Protein AF-M6KJD8-F1 (afdb_monomer)

Sequence (114 aa):
MDSELYFYFGEIERVIGGDTILVKFELGFNVITRQRIRLHNVWSAELGSSEGEDNFESLKKKLPLKTKVIVRSRSKDVYGRYVGEVLYSKKKIQHPEDIFTIGIYLNQELAEIS

Foldseek 3Di:
DPPPWDKFKWFFAAQDWLFKTWTWTDPPPRDIDIAIEGEPQADFDDPPDPRGVVSSVVVCVQHPGGFIWIWTFDDADPVRGTYTWIWGDPDDDDDPVVSVVHTDTPSVVRNVVD

pLDDT: mean 89.7, std 10.92, range [41.28, 97.94]

Organism: NCBI:txid1049928

Mean predicted aligned error: 4.42 Å

InterPro domains:
  IPR035437 SNase-like, OB-fold superfamily [G3DSA:2.40.50.90] (7-112)
  IPR035437 SNase-like, OB-fold superfamily [SSF50199] (8-94)

Radius of gyration: 13.73 Å; Cα contacts (8 Å, |Δi|>4): 234; chains: 1; bounding box: 42×30×33 Å

Secondary structure (DSSP, 8-state):
------EEEEEEEEEEETTEEEEEEE-STT-EEEEEEEETT---PPBTBHHHHHHHHHHHHHS-TT-EEEEEEEEE-TTSPEEEEEEE-SS--SSHHHHHHH-EEHHHHHHTT-

Nearest PDB structures (foldseek):
  5kru-assembly1_A  TM=7.433E-01  e=2.596E-04  Staphylococcus aureus
  5jea-assembly1_H  TM=5.313E-01  e=6.227E-03  Saccharomyces cerevisiae S288C
  4ifd-assembly1_H  TM=5.531E-01  e=1.341E-02  Saccharomyces cerevisiae S288C
  5c0w-assembly1_H  TM=5.639E-01  e=1.669E-02  Saccharomyces cerevisiae S288C
  8qcf-assembly1_I  TM=5.554E-01  e=1.580E-02  Saccharomyces cerevisiae

Solvent-accessible surface area (backbone atoms only — not comparable to full-atom values): 6406 Å² total; per-residue (Å²): 126,87,76,82,75,50,74,44,56,30,26,33,68,42,68,75,46,37,35,31,35,31,34,39,32,62,78,54,95,89,43,71,50,76,45,54,37,36,38,48,85,40,80,56,52,60,79,89,41,72,66,7,45,55,38,26,53,54,47,38,70,75,48,45,78,64,40,54,35,36,38,36,56,76,53,63,48,98,86,68,39,38,27,22,45,40,33,29,47,98,61,94,74,92,55,72,69,55,38,78,74,69,35,46,53,51,36,59,69,51,43,78,74,107

Structure (mmCIF, N/CA/C/O backbone):
data_AF-M6KJD8-F1
#
_entry.id   AF-M6KJD8-F1
#
loop_
_atom_site.group_PDB
_atom_site.id
_atom_site.type_symbol
_atom_site.label_atom_id
_atom_site.label_alt_id
_atom_site.label_comp_id
_atom_site.label_asym_id
_atom_site.label_entity_id
_atom_site.label_seq_id
_atom_site.pdbx_PDB_ins_code
_atom_site.Cartn_x
_atom_site.Cartn_y
_atom_site.Cartn_z
_atom_site.occupancy
_atom_site.B_iso_or_equiv
_atom_site.auth_seq_id
_atom_site.auth_comp_id
_atom_site.auth_asym_id
_atom_site.auth_atom_id
_atom_site.pdbx_PDB_model_num
ATOM 1 N N . MET A 1 1 ? -23.780 0.219 -16.703 1.00 41.28 1 MET A N 1
ATOM 2 C CA . MET A 1 1 ? -23.669 -0.551 -15.450 1.00 41.28 1 MET A CA 1
ATOM 3 C C . MET A 1 1 ? -22.832 0.293 -14.527 1.00 41.28 1 MET A C 1
ATOM 5 O O . MET A 1 1 ? -21.685 0.548 -14.878 1.00 41.28 1 MET A O 1
ATOM 9 N N . ASP A 1 2 ? -23.409 0.793 -13.438 1.00 45.16 2 ASP A N 1
ATOM 10 C CA . ASP A 1 2 ? -22.610 1.422 -12.390 1.00 45.16 2 ASP A CA 1
ATOM 11 C C . ASP A 1 2 ? -21.582 0.391 -11.926 1.00 45.16 2 ASP A C 1
ATOM 13 O O . ASP A 1 2 ? -21.937 -0.696 -11.473 1.00 45.16 2 ASP A O 1
ATOM 17 N N . SER A 1 3 ? -20.299 0.672 -12.146 1.00 57.59 3 SER A N 1
ATOM 18 C CA . SER A 1 3 ? -19.242 -0.153 -11.580 1.00 57.59 3 SER A CA 1
ATOM 19 C C . SER A 1 3 ? -19.293 0.071 -10.075 1.00 57.59 3 SER A C 1
ATOM 21 O O . SER A 1 3 ? -18.894 1.141 -9.610 1.00 57.59 3 SER A O 1
ATOM 23 N N . GLU A 1 4 ? -19.826 -0.886 -9.320 1.00 59.47 4 GLU A N 1
ATOM 24 C CA . GLU A 1 4 ? -19.813 -0.800 -7.864 1.00 59.47 4 GLU A CA 1
ATOM 25 C C . GLU A 1 4 ? -18.361 -0.623 -7.394 1.00 59.47 4 GLU A C 1
ATOM 27 O O . GLU A 1 4 ? -17.480 -1.450 -7.646 1.00 59.47 4 GLU A O 1
ATOM 32 N N . LEU A 1 5 ? -18.091 0.529 -6.779 1.00 65.06 5 LEU A N 1
ATOM 33 C CA . LEU A 1 5 ? -16.791 0.849 -6.211 1.00 65.06 5 LEU A CA 1
ATOM 34 C C . LEU A 1 5 ? -16.721 0.211 -4.832 1.00 65.06 5 LEU A C 1
ATOM 36 O O . LEU A 1 5 ? -17.318 0.704 -3.877 1.00 65.06 5 LEU A O 1
ATOM 40 N N . TYR A 1 6 ? -15.965 -0.872 -4.726 1.00 84.38 6 TYR A N 1
ATOM 41 C CA . TYR A 1 6 ? -15.715 -1.507 -3.442 1.00 84.38 6 TYR A CA 1
ATOM 42 C C . TYR A 1 6 ? -14.473 -0.915 -2.775 1.00 84.38 6 TYR A C 1
ATOM 44 O O . TYR A 1 6 ? -13.425 -0.732 -3.406 1.00 84.38 6 TYR A O 1
ATOM 52 N N . PHE A 1 7 ? -14.607 -0.645 -1.478 1.00 91.31 7 PHE A N 1
ATOM 53 C CA . PHE A 1 7 ? -13.525 -0.230 -0.598 1.00 91.31 7 PHE A CA 1
ATOM 54 C C . PHE A 1 7 ? -13.201 -1.374 0.352 1.00 91.31 7 PHE A C 1
ATOM 56 O O . PHE A 1 7 ? -14.078 -1.884 1.046 1.00 91.31 7 PHE A O 1
ATOM 63 N N . TYR A 1 8 ? -11.931 -1.755 0.396 1.00 93.44 8 TYR A N 1
ATOM 64 C CA . TYR A 1 8 ? -11.459 -2.851 1.231 1.00 93.44 8 TYR A CA 1
ATOM 65 C C . TYR A 1 8 ? -10.463 -2.332 2.253 1.00 93.44 8 TYR A C 1
ATOM 67 O O . TYR A 1 8 ? -9.458 -1.717 1.891 1.00 93.44 8 TYR A O 1
ATOM 75 N N . PHE A 1 9 ? -10.730 -2.603 3.527 1.00 93.50 9 PHE A N 1
ATOM 76 C CA . PHE A 1 9 ? -9.792 -2.324 4.603 1.00 93.50 9 PHE A CA 1
ATOM 77 C C . PHE A 1 9 ? -8.759 -3.444 4.712 1.00 93.50 9 PHE A C 1
ATOM 79 O O . PHE A 1 9 ? -9.093 -4.631 4.703 1.00 93.50 9 PHE A O 1
ATOM 86 N N . GLY A 1 10 ? -7.495 -3.065 4.829 1.00 95.25 10 GLY A N 1
ATOM 87 C CA . GLY A 1 10 ? -6.405 -4.014 4.950 1.00 95.25 10 GLY A CA 1
ATOM 88 C C . GLY A 1 10 ? -5.172 -3.407 5.589 1.00 95.25 10 GLY A C 1
ATOM 89 O O . GLY A 1 10 ? -5.164 -2.272 6.071 1.00 95.25 10 GLY A O 1
ATOM 90 N N . GLU A 1 11 ? -4.106 -4.191 5.590 1.00 96.00 11 GLU A N 1
ATOM 91 C CA . GLU A 1 11 ? -2.804 -3.764 6.073 1.00 96.00 11 GLU A CA 1
ATOM 92 C C . GLU A 1 11 ? -1.701 -4.109 5.077 1.00 96.00 11 GLU A C 1
ATOM 94 O O . GLU A 1 11 ? -1.746 -5.137 4.393 1.00 96.00 11 GLU A O 1
ATOM 99 N N . ILE A 1 12 ? -0.703 -3.232 4.995 1.00 97.50 12 ILE A N 1
ATOM 100 C CA . ILE A 1 12 ? 0.476 -3.449 4.165 1.00 97.50 12 ILE A CA 1
ATOM 101 C C . ILE A 1 12 ? 1.256 -4.643 4.704 1.00 97.50 12 ILE A C 1
ATOM 103 O O . ILE A 1 12 ? 1.743 -4.624 5.837 1.00 97.50 12 ILE A O 1
ATOM 107 N N . GLU A 1 13 ? 1.412 -5.666 3.868 1.00 97.69 13 GLU A N 1
ATOM 108 C CA . GLU A 1 13 ? 2.269 -6.815 4.156 1.00 97.69 13 GLU A CA 1
ATOM 109 C C . GLU A 1 13 ? 3.658 -6.623 3.540 1.00 97.69 13 GLU A C 1
ATOM 111 O O . GLU A 1 13 ? 4.661 -6.999 4.141 1.00 97.69 13 GLU A O 1
ATOM 116 N N . ARG A 1 14 ? 3.740 -6.014 2.350 1.00 97.56 14 ARG A N 1
ATOM 117 C CA . ARG A 1 14 ? 5.016 -5.760 1.668 1.00 97.56 14 ARG A CA 1
ATOM 118 C C . ARG A 1 14 ? 4.872 -4.714 0.560 1.00 97.56 14 ARG A C 1
ATOM 120 O O . ARG A 1 14 ? 3.889 -4.734 -0.172 1.00 97.56 14 ARG A O 1
ATOM 127 N N . VAL A 1 15 ? 5.883 -3.867 0.367 1.00 97.19 15 VAL A N 1
ATOM 128 C CA . VAL A 1 15 ? 6.065 -3.119 -0.892 1.00 97.19 15 VAL A CA 1
ATOM 129 C C . VAL A 1 15 ? 6.812 -4.016 -1.880 1.00 97.19 15 VAL A C 1
ATOM 131 O O . VAL A 1 15 ? 7.810 -4.638 -1.511 1.00 97.19 15 VAL A O 1
ATOM 134 N N . ILE A 1 16 ? 6.284 -4.166 -3.097 1.00 95.56 16 ILE A N 1
ATOM 135 C CA . ILE A 1 16 ? 6.811 -5.099 -4.108 1.00 95.56 16 ILE A CA 1
ATOM 136 C C . ILE A 1 16 ? 7.730 -4.384 -5.099 1.00 95.56 16 ILE A C 1
ATOM 138 O O . ILE A 1 16 ? 8.743 -4.959 -5.471 1.00 95.56 16 ILE A O 1
ATOM 142 N N . GLY A 1 17 ? 7.379 -3.162 -5.496 1.00 94.25 17 GLY A N 1
ATOM 143 C CA . GLY A 1 17 ? 8.142 -2.285 -6.389 1.00 94.25 17 GLY A CA 1
ATOM 144 C C . GLY A 1 17 ? 7.666 -0.841 -6.217 1.00 94.25 17 GLY A C 1
ATOM 145 O O . GLY A 1 17 ? 6.830 -0.594 -5.348 1.00 94.25 17 GLY A O 1
ATOM 146 N N . GLY A 1 18 ? 8.150 0.099 -7.031 1.00 93.69 18 GLY A N 1
ATOM 147 C CA . GLY A 1 18 ? 7.812 1.523 -6.887 1.00 93.69 18 GLY A CA 1
ATOM 148 C C . GLY A 1 18 ? 6.346 1.897 -7.160 1.00 93.69 18 GLY A C 1
ATOM 149 O O . GLY A 1 18 ? 5.912 2.971 -6.759 1.00 93.69 18 GLY A O 1
ATOM 150 N N . ASP A 1 19 ? 5.551 1.008 -7.767 1.00 93.81 19 ASP A N 1
ATOM 151 C CA . ASP A 1 19 ? 4.122 1.231 -8.052 1.00 93.81 19 ASP A CA 1
ATOM 152 C C . ASP A 1 19 ? 3.196 0.083 -7.595 1.00 93.81 19 ASP A C 1
ATOM 154 O O . ASP A 1 19 ? 2.000 0.074 -7.897 1.00 93.81 19 ASP A O 1
ATOM 158 N N . THR A 1 20 ? 3.734 -0.924 -6.900 1.00 95.31 20 THR A N 1
ATOM 159 C CA . THR A 1 20 ? 3.007 -2.163 -6.591 1.00 95.31 20 THR A CA 1
ATOM 160 C C . THR A 1 20 ? 3.214 -2.578 -5.137 1.00 95.31 20 THR A C 1
ATOM 162 O O . THR A 1 20 ? 4.342 -2.690 -4.652 1.00 95.31 20 THR A O 1
ATOM 165 N N . ILE A 1 21 ? 2.115 -2.889 -4.446 1.00 97.44 21 ILE A N 1
ATOM 166 C CA . ILE A 1 21 ? 2.098 -3.295 -3.032 1.00 97.44 21 ILE A CA 1
ATOM 167 C C . ILE A 1 21 ? 1.374 -4.629 -2.835 1.00 97.44 21 ILE A C 1
ATOM 169 O O . ILE A 1 21 ? 0.519 -5.012 -3.630 1.00 97.44 21 ILE A O 1
ATOM 173 N N . LEU A 1 22 ? 1.699 -5.336 -1.755 1.00 97.94 22 LEU A N 1
ATOM 174 C CA . LEU A 1 22 ? 0.979 -6.508 -1.269 1.00 97.94 22 LEU A CA 1
ATOM 175 C C . LEU A 1 22 ? 0.184 -6.122 -0.023 1.00 97.94 22 LEU A C 1
ATOM 177 O O . LEU A 1 22 ? 0.758 -5.729 0.997 1.00 97.94 22 LEU A O 1
ATOM 181 N N . VAL A 1 23 ? -1.135 -6.264 -0.113 1.00 97.94 23 VAL A N 1
ATOM 182 C CA . VAL A 1 23 ? -2.064 -5.937 0.970 1.00 97.94 23 VAL A CA 1
ATOM 183 C C . VAL A 1 23 ? -2.718 -7.213 1.470 1.00 97.94 23 VAL A C 1
ATOM 185 O O . VAL A 1 23 ? -3.199 -8.027 0.676 1.00 97.94 23 VAL A O 1
ATOM 188 N N . LYS A 1 24 ? -2.743 -7.377 2.792 1.00 97.62 24 LYS A N 1
ATOM 189 C CA . LYS A 1 24 ? -3.548 -8.386 3.473 1.00 97.62 24 LYS A CA 1
ATOM 190 C C . LYS A 1 24 ? -4.894 -7.755 3.827 1.00 97.62 24 LYS A C 1
ATOM 192 O O . LYS A 1 24 ? -4.949 -6.813 4.616 1.00 97.62 24 LYS A O 1
ATOM 197 N N . PHE A 1 25 ? -5.966 -8.279 3.249 1.00 95.94 25 PHE A N 1
ATOM 198 C CA . PHE A 1 25 ? -7.340 -7.878 3.536 1.00 95.94 25 PHE A CA 1
ATOM 199 C C . PHE A 1 25 ? -7.998 -8.866 4.493 1.00 95.94 25 PHE A C 1
ATOM 201 O O . PHE A 1 25 ? -7.840 -10.081 4.344 1.00 95.94 25 PHE A O 1
ATOM 208 N N . GLU A 1 26 ? -8.770 -8.336 5.436 1.00 89.81 26 GLU A N 1
ATOM 209 C CA . GLU A 1 26 ? -9.638 -9.107 6.325 1.00 89.81 26 GLU A CA 1
ATOM 210 C C . GLU A 1 26 ? -11.085 -8.804 5.931 1.00 89.81 26 GLU A C 1
ATOM 212 O O . GLU A 1 26 ? -11.564 -7.688 6.109 1.00 89.81 26 GLU A O 1
ATOM 217 N N . LEU A 1 27 ? -11.767 -9.785 5.338 1.00 90.69 27 LEU A N 1
ATOM 218 C CA . LEU A 1 27 ? -13.094 -9.605 4.731 1.00 90.69 27 LEU A CA 1
ATOM 219 C C . LEU A 1 27 ? -14.239 -10.002 5.680 1.00 90.69 27 LEU A C 1
ATOM 221 O O . LEU A 1 27 ? -15.377 -10.183 5.253 1.00 90.69 27 LEU A O 1
ATOM 225 N N . GLY A 1 28 ? -13.932 -10.162 6.970 1.00 88.19 28 GLY A N 1
ATOM 226 C CA . GLY A 1 28 ? -14.826 -10.770 7.955 1.00 88.19 28 GLY A CA 1
ATOM 227 C C . GLY A 1 28 ? -14.843 -12.299 7.868 1.00 88.19 28 GLY A C 1
ATOM 228 O O . GLY A 1 28 ? -14.179 -12.898 7.026 1.00 88.19 28 GLY A O 1
ATOM 229 N N . PHE A 1 29 ? -15.576 -12.946 8.779 1.00 92.31 29 PHE A N 1
ATOM 230 C CA . PHE A 1 29 ? -15.778 -14.408 8.804 1.00 92.31 29 PHE A CA 1
ATOM 231 C C . PHE A 1 29 ? -14.487 -15.247 8.732 1.00 92.31 29 PHE A C 1
ATOM 233 O O . PHE A 1 29 ? -14.475 -16.328 8.149 1.00 92.31 29 PHE A O 1
ATOM 240 N N . ASN A 1 30 ? -13.385 -14.747 9.302 1.00 88.50 30 ASN A N 1
ATOM 241 C CA . ASN A 1 30 ? -12.045 -15.343 9.202 1.00 88.50 30 ASN A CA 1
ATOM 242 C C . ASN A 1 30 ? -11.527 -15.528 7.761 1.00 88.50 30 ASN A C 1
ATOM 244 O O . ASN A 1 30 ? -10.579 -16.279 7.530 1.00 88.50 30 ASN A O 1
ATOM 248 N N . VAL A 1 31 ? -12.105 -14.823 6.787 1.00 94.12 31 VAL A N 1
ATOM 249 C CA . VAL A 1 31 ? -11.636 -14.811 5.404 1.00 94.12 31 VAL A CA 1
ATOM 250 C C . VAL A 1 31 ? -10.541 -13.763 5.267 1.00 94.12 31 VAL A C 1
ATOM 252 O O . VAL A 1 31 ? -10.770 -12.557 5.383 1.00 94.12 31 VAL A O 1
ATOM 255 N N . ILE A 1 32 ? -9.332 -14.245 4.994 1.00 95.19 32 ILE A N 1
ATOM 256 C CA . ILE A 1 32 ? -8.157 -13.417 4.736 1.00 95.19 32 ILE A CA 1
ATOM 257 C C . ILE A 1 32 ? -7.733 -13.635 3.292 1.00 95.19 32 ILE A C 1
ATOM 259 O O . ILE A 1 32 ? -7.580 -14.772 2.845 1.00 95.19 32 ILE A O 1
ATOM 263 N N . THR A 1 33 ? -7.481 -12.548 2.571 1.00 95.44 33 THR A N 1
ATOM 264 C CA . THR A 1 33 ? -6.898 -12.617 1.231 1.00 95.44 33 THR A CA 1
ATOM 265 C C . THR A 1 33 ? -5.699 -11.691 1.117 1.00 95.44 33 THR A C 1
ATOM 267 O O . THR A 1 33 ? -5.626 -10.654 1.773 1.00 95.44 33 THR A O 1
ATOM 270 N N . ARG A 1 34 ? -4.728 -12.083 0.294 1.00 97.00 34 ARG A N 1
ATOM 271 C CA . ARG A 1 34 ? -3.531 -11.296 -0.000 1.00 97.00 34 ARG A CA 1
ATOM 272 C C . ARG A 1 34 ? -3.547 -10.954 -1.469 1.00 97.00 34 ARG A C 1
ATOM 274 O O . ARG A 1 34 ? -3.581 -11.859 -2.299 1.00 97.00 34 ARG A O 1
ATOM 281 N N . GLN A 1 35 ? -3.528 -9.670 -1.786 1.00 96.12 35 GLN A N 1
ATOM 282 C CA . GLN A 1 35 ? -3.615 -9.217 -3.168 1.00 96.12 35 GLN A CA 1
ATOM 283 C C . GLN A 1 35 ? -2.487 -8.251 -3.485 1.00 96.12 35 GLN A C 1
ATOM 285 O O . GLN A 1 35 ? -2.166 -7.357 -2.698 1.00 96.12 35 GLN A O 1
ATOM 290 N N . ARG A 1 36 ? -1.902 -8.437 -4.670 1.00 96.44 36 ARG A N 1
ATOM 291 C CA . ARG A 1 36 ? -1.014 -7.447 -5.272 1.00 96.44 36 ARG A CA 1
ATOM 292 C C . ARG A 1 36 ? -1.876 -6.347 -5.874 1.00 96.44 36 ARG A C 1
ATOM 294 O O . ARG A 1 36 ? -2.684 -6.625 -6.760 1.00 96.44 36 ARG A O 1
ATOM 301 N N . ILE A 1 37 ? -1.689 -5.129 -5.388 1.00 96.69 37 ILE A N 1
ATOM 302 C CA . ILE A 1 37 ? -2.371 -3.936 -5.873 1.00 96.69 37 ILE A CA 1
ATOM 303 C C . ILE A 1 37 ? -1.358 -3.102 -6.649 1.00 96.69 37 ILE A C 1
ATOM 305 O O . ILE A 1 37 ? -0.359 -2.656 -6.081 1.00 96.69 37 ILE A O 1
ATOM 309 N N . ARG A 1 38 ? -1.622 -2.902 -7.941 1.00 95.38 38 ARG A N 1
ATOM 310 C CA . ARG A 1 38 ? -0.935 -1.908 -8.766 1.00 95.38 38 ARG A CA 1
ATOM 311 C C . ARG A 1 38 ? -1.598 -0.555 -8.530 1.00 95.38 38 ARG A C 1
ATOM 313 O O . ARG A 1 38 ? -2.821 -0.434 -8.639 1.00 95.38 38 ARG A O 1
ATOM 320 N N . LEU A 1 39 ? -0.803 0.450 -8.197 1.00 95.19 39 LEU A N 1
ATOM 321 C CA . LEU A 1 39 ? -1.298 1.791 -7.933 1.00 95.19 39 LEU A CA 1
ATOM 322 C C . LEU A 1 39 ? -1.805 2.420 -9.238 1.00 95.19 39 LEU A C 1
ATOM 324 O O . LEU A 1 39 ? -1.082 2.553 -10.222 1.00 95.19 39 LEU A O 1
ATOM 328 N N . HIS A 1 40 ? -3.087 2.777 -9.258 1.00 93.75 40 HIS A N 1
ATOM 329 C CA . HIS A 1 40 ? -3.716 3.473 -10.374 1.00 93.75 40 HIS A CA 1
ATOM 330 C C . HIS A 1 40 ? -3.024 4.817 -10.649 1.00 93.75 40 HIS A C 1
ATOM 332 O O . HIS A 1 40 ? -2.821 5.592 -9.713 1.00 93.75 40 HIS A O 1
ATOM 338 N N . ASN A 1 41 ? -2.719 5.098 -11.920 1.00 90.88 41 ASN A N 1
ATOM 339 C CA . ASN A 1 41 ? -2.039 6.315 -12.392 1.00 90.88 41 ASN A CA 1
ATOM 340 C C . ASN A 1 41 ? -0.703 6.632 -11.697 1.00 90.88 41 ASN A C 1
ATOM 342 O O . ASN A 1 41 ? -0.289 7.784 -11.671 1.00 90.88 41 ASN A O 1
ATOM 346 N N . VAL A 1 42 ? -0.025 5.622 -11.156 1.00 91.62 42 VAL A N 1
ATOM 347 C CA . VAL A 1 42 ? 1.357 5.741 -10.691 1.00 91.62 42 VAL A CA 1
ATOM 348 C C . VAL A 1 42 ? 2.214 4.894 -11.616 1.00 91.62 42 VAL A C 1
ATOM 350 O O . VAL A 1 42 ? 1.885 3.736 -11.892 1.00 91.62 42 VAL A O 1
ATOM 353 N N . TRP A 1 43 ? 3.288 5.486 -12.122 1.00 90.00 43 TRP A N 1
ATOM 354 C CA . TRP A 1 43 ? 4.288 4.788 -12.912 1.00 90.00 43 TRP A CA 1
ATOM 355 C C . TRP A 1 43 ? 5.589 4.712 -12.123 1.00 90.0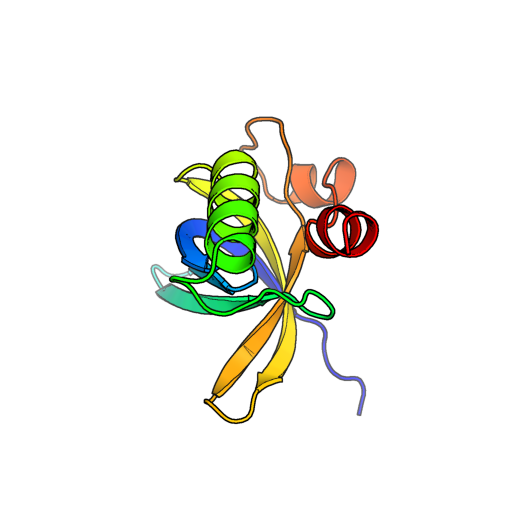0 43 TRP A C 1
ATOM 357 O O . TRP A 1 43 ? 5.911 5.608 -11.349 1.00 90.00 43 TRP A O 1
ATOM 367 N N . SER A 1 44 ? 6.322 3.624 -12.308 1.00 90.75 44 SER A N 1
ATOM 368 C CA . SER A 1 44 ? 7.667 3.485 -11.780 1.00 90.75 44 SER A CA 1
ATOM 369 C C . SER A 1 44 ? 8.490 2.628 -12.730 1.00 90.75 44 SER A C 1
ATOM 371 O O . SER A 1 44 ? 7.967 1.672 -13.312 1.00 90.75 44 SER A O 1
ATOM 373 N N . ALA A 1 45 ? 9.766 2.974 -12.883 1.00 90.81 45 ALA A N 1
ATOM 374 C CA . ALA A 1 45 ? 10.720 2.158 -13.615 1.00 90.81 45 ALA A CA 1
ATOM 375 C C . ALA A 1 45 ? 10.904 0.779 -12.950 1.00 90.81 45 ALA A C 1
ATOM 377 O O . ALA A 1 45 ? 10.644 0.588 -11.759 1.00 90.81 45 ALA A O 1
ATOM 378 N N . GLU A 1 46 ? 11.377 -0.195 -13.728 1.00 88.88 46 GLU A N 1
ATOM 379 C CA . GLU A 1 46 ? 11.632 -1.547 -13.228 1.00 88.88 46 GLU A CA 1
ATOM 380 C C . GLU A 1 46 ? 12.705 -1.547 -12.128 1.00 88.88 46 GLU A C 1
ATOM 382 O O . GLU A 1 46 ? 13.669 -0.769 -12.162 1.00 88.88 46 GLU A O 1
ATOM 387 N N . LEU A 1 47 ? 12.559 -2.461 -11.166 1.00 89.88 47 LEU A N 1
ATOM 388 C CA . LEU A 1 47 ? 13.571 -2.680 -10.132 1.00 89.88 47 LEU A CA 1
ATOM 389 C C . LEU A 1 47 ? 14.923 -3.035 -10.766 1.00 89.88 47 LEU A C 1
ATOM 391 O O . LEU A 1 47 ? 14.991 -3.764 -11.756 1.00 89.88 47 LEU A O 1
ATOM 395 N N . GLY A 1 48 ? 16.006 -2.532 -10.174 1.00 89.69 48 GLY A N 1
ATOM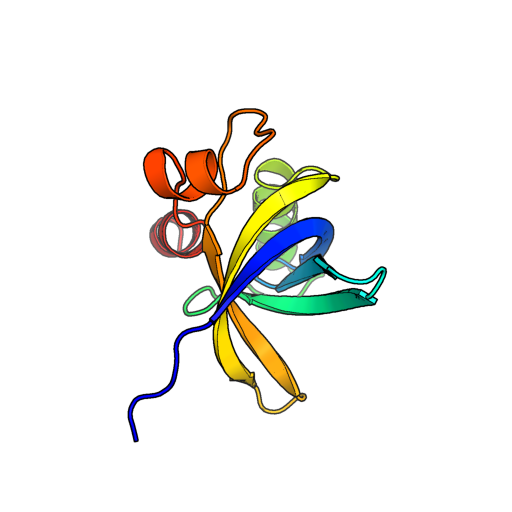 396 C CA . GLY A 1 48 ? 17.364 -2.656 -10.715 1.00 89.69 48 GLY A CA 1
ATOM 397 C C . GLY A 1 48 ? 17.798 -1.479 -11.595 1.00 89.69 48 GLY A C 1
ATOM 398 O O . GLY A 1 48 ? 18.989 -1.334 -11.861 1.00 89.69 48 GLY A O 1
ATOM 399 N N . SER A 1 49 ? 16.871 -0.604 -11.996 1.00 94.38 49 SER A N 1
ATOM 400 C CA . SER A 1 49 ? 17.208 0.759 -12.421 1.00 94.38 49 SER A CA 1
ATOM 401 C C . SER A 1 49 ? 17.363 1.675 -11.199 1.00 94.38 49 SER A C 1
ATOM 403 O O . SER A 1 49 ? 16.743 1.427 -10.165 1.00 94.38 49 SER A O 1
ATOM 405 N N . SER A 1 50 ? 18.160 2.746 -11.311 1.00 93.56 50 SER A N 1
ATOM 406 C CA . SER A 1 50 ? 18.308 3.727 -10.219 1.00 93.56 50 SER A CA 1
ATOM 407 C C . SER A 1 50 ? 16.956 4.330 -9.829 1.00 93.56 50 SER A C 1
ATOM 409 O O . SER A 1 50 ? 16.598 4.351 -8.659 1.00 93.56 50 SER A O 1
ATOM 411 N N . GLU A 1 51 ? 16.167 4.738 -10.825 1.00 90.81 51 GLU A N 1
ATOM 412 C CA . GLU A 1 51 ? 14.847 5.335 -10.618 1.00 90.81 51 GLU A CA 1
ATOM 413 C C . GLU A 1 51 ? 13.844 4.349 -9.994 1.00 90.81 51 GLU A C 1
ATOM 415 O O . GLU A 1 51 ? 13.047 4.720 -9.130 1.00 90.81 51 GLU A O 1
ATOM 420 N N . GLY A 1 52 ? 13.872 3.080 -10.410 1.00 92.38 52 GLY A N 1
ATOM 421 C CA . GLY A 1 52 ? 13.016 2.040 -9.841 1.00 92.38 52 GLY A CA 1
ATOM 422 C C . GLY A 1 52 ? 13.330 1.777 -8.367 1.00 92.38 52 GLY A C 1
ATOM 423 O O . GLY A 1 52 ? 12.409 1.608 -7.566 1.00 92.38 52 GLY A O 1
ATOM 424 N N . GLU A 1 53 ? 14.614 1.794 -7.995 1.00 94.44 53 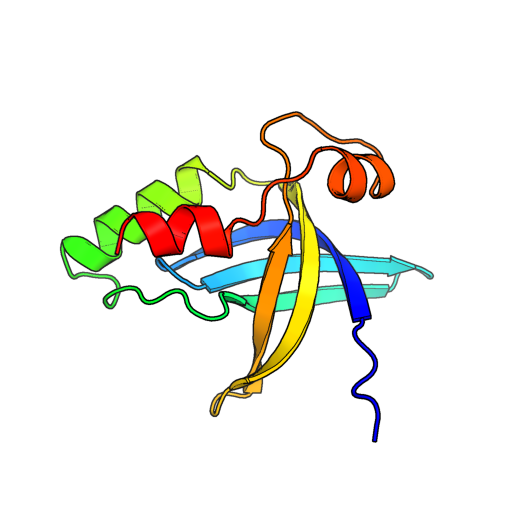GLU A N 1
ATOM 425 C CA . GLU A 1 53 ? 15.055 1.618 -6.607 1.00 94.44 53 GLU A CA 1
ATOM 426 C C . GLU A 1 53 ? 14.683 2.826 -5.730 1.00 94.44 53 GLU A C 1
ATOM 428 O O . GLU A 1 53 ? 14.145 2.653 -4.634 1.00 94.44 53 GLU A O 1
ATOM 433 N N . ASP A 1 54 ? 14.870 4.047 -6.238 1.00 93.38 54 ASP A N 1
ATOM 434 C CA . ASP A 1 54 ? 14.506 5.279 -5.526 1.00 93.38 54 ASP A CA 1
ATOM 435 C C . ASP A 1 54 ? 12.994 5.343 -5.249 1.00 93.38 54 ASP A C 1
ATOM 437 O O . ASP A 1 54 ? 12.554 5.624 -4.126 1.00 93.38 54 ASP A O 1
ATOM 441 N N . ASN A 1 55 ? 12.180 5.011 -6.254 1.00 92.88 55 ASN A N 1
ATOM 442 C CA . ASN A 1 55 ? 10.727 4.935 -6.117 1.00 92.88 55 ASN A CA 1
ATOM 443 C C . ASN A 1 55 ? 10.298 3.840 -5.133 1.00 92.88 55 ASN A C 1
ATOM 445 O O . ASN A 1 55 ? 9.404 4.055 -4.306 1.00 92.88 55 ASN A O 1
ATOM 449 N N . PHE A 1 56 ? 10.942 2.672 -5.191 1.00 94.81 56 PHE A N 1
ATOM 450 C CA . PHE A 1 56 ? 10.690 1.569 -4.270 1.00 94.81 56 PHE A CA 1
ATOM 451 C C . PHE A 1 56 ? 10.963 1.963 -2.814 1.00 94.81 56 PHE A C 1
ATOM 453 O O . PHE A 1 56 ? 10.093 1.781 -1.955 1.00 94.81 56 PHE A O 1
ATOM 460 N N . GLU A 1 57 ? 12.126 2.547 -2.525 1.00 94.88 57 GLU A N 1
ATOM 461 C CA . GLU A 1 57 ? 12.483 2.959 -1.166 1.00 94.88 57 GLU A CA 1
ATOM 462 C C . GLU A 1 57 ? 11.620 4.132 -0.674 1.00 94.88 57 GLU A C 1
ATOM 464 O O . GLU A 1 57 ? 11.191 4.141 0.486 1.00 94.88 57 GLU A O 1
ATOM 469 N N . SER A 1 58 ? 11.263 5.077 -1.553 1.00 93.00 58 SER A N 1
ATOM 470 C CA . SER A 1 58 ? 10.306 6.147 -1.239 1.00 93.00 58 SER A CA 1
ATOM 471 C C . SER A 1 58 ? 8.946 5.580 -0.817 1.00 93.00 58 SER A C 1
ATOM 473 O O . SER A 1 58 ? 8.416 5.928 0.247 1.00 93.00 58 SER A O 1
ATOM 475 N N . LEU A 1 59 ? 8.401 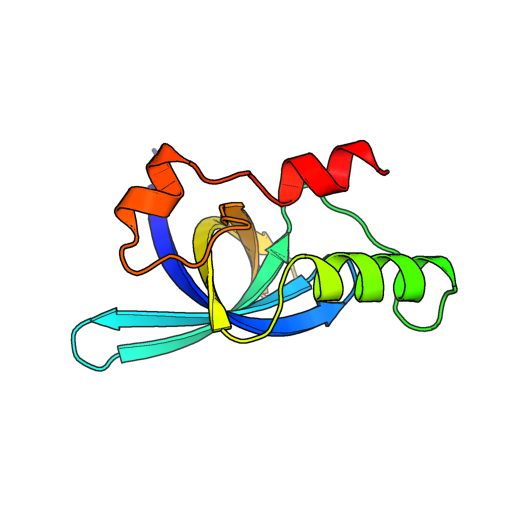4.641 -1.597 1.00 94.88 59 LEU A N 1
ATOM 476 C CA . LEU A 1 59 ? 7.122 4.000 -1.304 1.00 94.88 59 LEU A CA 1
ATOM 477 C C . LEU A 1 59 ? 7.174 3.183 -0.007 1.00 94.88 59 LEU A C 1
ATOM 479 O O . LEU A 1 59 ? 6.285 3.288 0.838 1.00 94.88 59 LEU A O 1
ATOM 483 N N . LYS A 1 60 ? 8.243 2.412 0.193 1.00 95.44 60 LYS A N 1
ATOM 484 C CA . LYS A 1 60 ? 8.491 1.616 1.402 1.00 95.44 60 LYS A CA 1
ATOM 485 C C . LYS A 1 60 ? 8.609 2.474 2.660 1.00 95.44 60 LYS A C 1
ATOM 487 O O . LYS A 1 60 ? 8.088 2.092 3.707 1.00 95.44 60 LYS A O 1
ATOM 492 N N . LYS A 1 61 ? 9.219 3.659 2.563 1.00 93.94 61 LYS A N 1
ATOM 493 C CA . LYS A 1 61 ? 9.273 4.632 3.663 1.00 93.94 61 LYS A CA 1
ATOM 494 C C . LYS A 1 61 ? 7.892 5.197 4.002 1.00 93.94 61 LYS A C 1
ATOM 496 O O . LYS A 1 61 ? 7.600 5.407 5.179 1.00 93.94 61 LYS A O 1
ATOM 501 N N . LYS A 1 62 ? 7.041 5.440 2.997 1.00 93.31 62 LYS A N 1
ATOM 502 C CA . LYS A 1 62 ? 5.654 5.905 3.196 1.00 93.31 62 LYS A CA 1
ATOM 503 C C . LYS A 1 62 ? 4.741 4.811 3.752 1.00 93.31 62 LYS A C 1
ATOM 505 O O . LYS A 1 62 ? 3.832 5.126 4.516 1.00 93.31 62 LYS A O 1
ATOM 510 N N . LEU A 1 63 ? 4.994 3.552 3.392 1.00 95.00 63 LEU A N 1
ATOM 511 C CA . LEU A 1 63 ? 4.192 2.389 3.767 1.00 95.00 63 LEU A CA 1
ATOM 512 C C . LEU A 1 63 ? 4.988 1.342 4.571 1.00 95.00 63 LEU A C 1
ATOM 514 O O . LEU A 1 63 ? 5.249 0.241 4.072 1.00 95.00 63 LEU A O 1
ATOM 518 N N . PRO A 1 64 ? 5.326 1.623 5.842 1.00 93.50 64 PRO A N 1
ATOM 519 C CA . PRO A 1 64 ? 5.854 0.606 6.743 1.00 93.50 64 PRO A CA 1
ATOM 520 C C . PRO A 1 64 ? 4.937 -0.620 6.863 1.00 93.50 64 PRO A C 1
ATOM 522 O O . PRO A 1 64 ? 3.720 -0.550 6.657 1.00 93.50 64 PRO A O 1
ATOM 525 N N . LEU A 1 65 ? 5.513 -1.748 7.281 1.00 94.06 65 LEU A N 1
ATOM 526 C CA . LEU A 1 65 ? 4.773 -2.981 7.549 1.00 94.06 65 LEU A CA 1
ATOM 527 C C . LEU A 1 65 ? 3.606 -2.734 8.525 1.00 94.06 65 LEU A C 1
ATOM 529 O O . LEU A 1 65 ? 3.755 -2.020 9.516 1.00 94.06 65 LEU A O 1
ATOM 533 N N . LYS A 1 66 ? 2.458 -3.369 8.267 1.00 94.19 66 LYS A N 1
ATOM 534 C CA . LYS A 1 66 ? 1.194 -3.234 9.018 1.00 94.19 66 LYS A CA 1
ATOM 535 C C . LYS A 1 66 ? 0.531 -1.855 8.948 1.00 94.19 66 LYS A C 1
ATOM 537 O O . LYS A 1 66 ? -0.437 -1.623 9.675 1.00 94.19 66 LYS A O 1
ATOM 542 N N . THR A 1 67 ? 0.997 -0.950 8.084 1.00 95.12 67 THR A N 1
ATOM 543 C CA . THR A 1 67 ? 0.268 0.295 7.797 1.00 95.12 67 THR A CA 1
ATOM 544 C C . THR A 1 67 ? -1.153 -0.047 7.367 1.00 95.12 67 THR A C 1
ATOM 546 O O . THR A 1 67 ? -1.343 -0.839 6.445 1.00 95.12 67 THR A O 1
ATOM 549 N N . LYS A 1 68 ? -2.148 0.510 8.060 1.00 95.69 68 LYS A N 1
ATOM 550 C CA . LYS A 1 6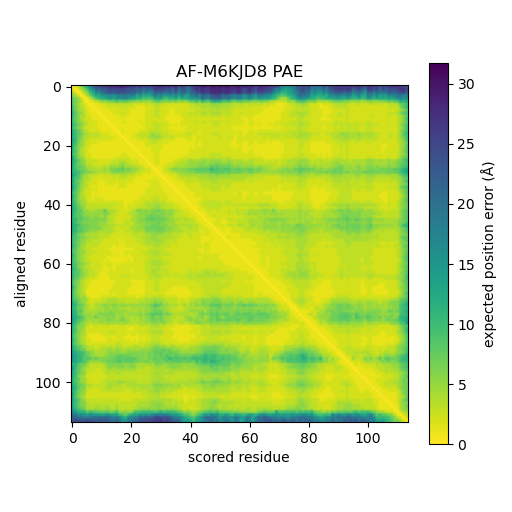8 ? -3.558 0.307 7.726 1.00 95.69 68 LYS A CA 1
ATOM 551 C C . LYS A 1 68 ? -3.923 1.148 6.511 1.00 95.69 68 LYS A C 1
ATOM 553 O O . LYS A 1 68 ? -3.546 2.317 6.430 1.00 95.69 68 LYS A O 1
ATOM 558 N N . VAL A 1 69 ? -4.644 0.540 5.580 1.00 96.56 69 VAL A N 1
ATOM 559 C CA . VAL A 1 69 ? -5.012 1.156 4.307 1.00 96.56 69 VAL A CA 1
ATOM 560 C C . VAL A 1 69 ? -6.442 0.816 3.932 1.00 96.56 69 VAL A C 1
ATOM 562 O O . VAL A 1 69 ? -6.981 -0.219 4.328 1.00 96.56 69 VAL A O 1
ATOM 565 N N . ILE A 1 70 ? -7.028 1.679 3.113 1.00 96.12 70 ILE A N 1
ATOM 566 C CA . ILE A 1 70 ? -8.254 1.401 2.382 1.00 96.12 70 ILE A CA 1
ATOM 567 C C . ILE A 1 70 ? -7.908 1.378 0.901 1.00 96.12 70 ILE A C 1
ATOM 569 O O . ILE A 1 70 ? -7.323 2.323 0.375 1.00 96.12 70 ILE A O 1
ATOM 573 N N . VAL A 1 71 ? -8.271 0.294 0.227 1.00 96.38 71 VAL A N 1
ATOM 574 C CA . VAL A 1 71 ? -8.040 0.123 -1.207 1.00 96.38 71 VAL A CA 1
ATOM 575 C C . VAL A 1 71 ? -9.374 0.222 -1.930 1.00 96.38 71 VAL A C 1
ATOM 577 O O . VAL A 1 71 ? -10.273 -0.585 -1.694 1.00 96.38 71 VAL A O 1
ATOM 580 N N . ARG A 1 72 ? -9.484 1.196 -2.835 1.00 93.94 72 ARG A N 1
ATOM 581 C CA . ARG A 1 72 ? -10.565 1.289 -3.817 1.00 93.94 72 ARG A CA 1
ATOM 582 C C . ARG A 1 72 ? -10.147 0.547 -5.079 1.00 93.94 72 ARG A C 1
ATOM 584 O O . ARG A 1 72 ? -9.234 0.989 -5.779 1.00 93.94 72 ARG A O 1
ATOM 591 N N . SER A 1 73 ? -10.805 -0.568 -5.386 1.00 91.69 73 SER A N 1
ATOM 592 C CA . SER A 1 73 ? -10.536 -1.310 -6.624 1.00 91.69 73 SER A CA 1
ATOM 593 C C . SER A 1 73 ? -11.132 -0.596 -7.838 1.00 91.69 73 SER A C 1
ATOM 595 O O . SER A 1 73 ? -12.257 -0.103 -7.766 1.00 91.69 73 SER A O 1
ATOM 597 N N . ARG A 1 74 ? -10.410 -0.583 -8.964 1.00 87.88 74 ARG A N 1
ATOM 598 C CA . ARG A 1 74 ? -10.885 -0.019 -10.240 1.00 87.88 74 ARG A CA 1
ATOM 599 C C . ARG A 1 74 ? -11.070 -1.077 -11.312 1.00 87.88 74 ARG A C 1
ATOM 601 O O . ARG A 1 74 ? -12.122 -1.154 -11.934 1.00 87.88 74 ARG A O 1
ATOM 608 N N . SER A 1 75 ? -10.038 -1.875 -11.538 1.00 88.62 75 SER A N 1
ATOM 609 C CA . SER A 1 75 ? -10.003 -2.849 -12.624 1.00 88.62 75 SER A CA 1
ATOM 610 C C . SER A 1 75 ? -8.987 -3.949 -12.323 1.00 88.62 75 SER A C 1
ATOM 612 O O . SER A 1 75 ? -8.421 -4.022 -11.226 1.00 88.62 75 SER A O 1
ATOM 614 N N . LYS A 1 76 ? -8.763 -4.818 -13.307 1.00 88.31 76 LYS A N 1
ATOM 615 C CA . LYS A 1 76 ? -7.621 -5.727 -13.347 1.00 88.31 76 LYS A CA 1
ATOM 616 C C . LYS A 1 76 ? -6.737 -5.359 -14.531 1.00 88.31 76 LYS A C 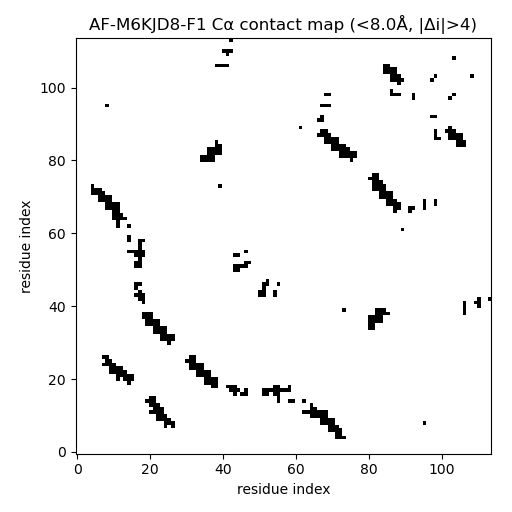1
ATOM 618 O O . LYS A 1 76 ? -7.257 -4.972 -15.576 1.00 88.31 76 LYS A O 1
ATOM 623 N N . ASP A 1 77 ? -5.426 -5.466 -14.362 1.00 83.75 77 ASP A N 1
ATOM 624 C CA . ASP A 1 77 ? -4.490 -5.334 -15.475 1.00 83.75 77 ASP A CA 1
ATOM 625 C C . ASP A 1 77 ? -4.406 -6.627 -16.306 1.00 83.75 77 ASP A C 1
ATOM 627 O O . ASP A 1 77 ? -5.030 -7.641 -15.983 1.00 83.75 77 ASP A O 1
ATOM 631 N N . VAL A 1 78 ? -3.617 -6.596 -17.385 1.00 84.94 78 VAL A N 1
ATOM 632 C CA . VAL A 1 78 ? -3.437 -7.731 -18.314 1.00 84.94 78 VAL A CA 1
ATOM 633 C C . VAL A 1 78 ? -2.841 -8.982 -17.657 1.00 84.94 78 VAL A C 1
ATOM 635 O O . VAL A 1 78 ? -2.980 -10.078 -18.189 1.00 84.94 78 VAL A O 1
ATOM 638 N N . TYR A 1 79 ? -2.213 -8.836 -16.489 1.00 84.38 79 TYR A N 1
ATOM 639 C CA . TYR A 1 79 ? -1.641 -9.928 -15.701 1.00 84.38 79 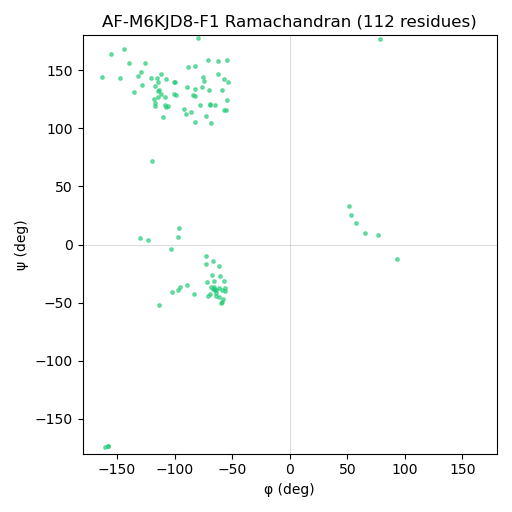TYR A CA 1
ATOM 640 C C . TYR A 1 79 ? -2.591 -10.399 -14.588 1.00 84.38 79 TYR A C 1
ATOM 642 O O . TYR A 1 79 ? -2.214 -11.214 -13.746 1.00 84.38 79 TYR A O 1
ATOM 650 N N . GLY A 1 80 ? -3.820 -9.873 -14.555 1.00 82.38 80 GLY A N 1
ATOM 651 C CA . GLY A 1 80 ? -4.840 -10.204 -13.568 1.00 82.38 80 GLY A CA 1
ATOM 652 C C . GLY A 1 80 ? -4.637 -9.549 -12.200 1.00 82.38 80 GLY A C 1
ATO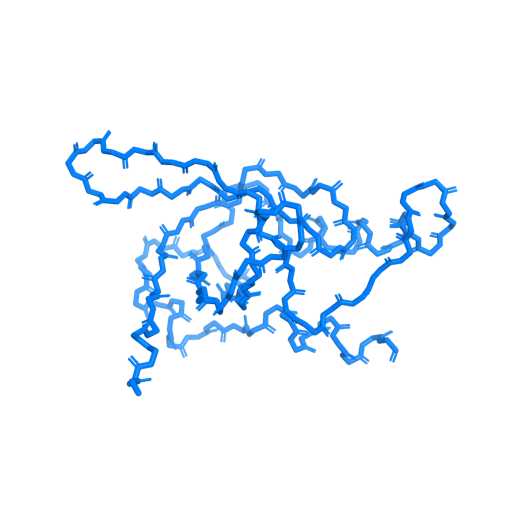M 653 O O . GLY A 1 80 ? -5.377 -9.877 -11.269 1.00 82.38 80 GLY A O 1
ATOM 654 N N . ARG A 1 81 ? -3.674 -8.627 -12.052 1.00 86.75 81 ARG A N 1
ATOM 655 C CA . ARG A 1 81 ? -3.460 -7.882 -10.801 1.00 86.75 81 ARG A CA 1
ATOM 656 C C . ARG A 1 81 ? -4.537 -6.821 -10.658 1.00 86.75 81 ARG A C 1
ATOM 658 O O . ARG A 1 81 ? -4.934 -6.200 -11.640 1.00 86.75 81 ARG A O 1
ATOM 665 N N . TYR A 1 82 ? -4.983 -6.574 -9.433 1.00 93.00 82 TYR A N 1
ATOM 666 C CA . TYR A 1 82 ? -5.926 -5.491 -9.181 1.00 93.00 82 TYR A CA 1
ATOM 667 C C . TYR A 1 82 ? -5.232 -4.138 -9.351 1.00 93.00 82 TYR A C 1
ATOM 669 O O . TYR A 1 82 ? -4.151 -3.917 -8.806 1.00 93.00 82 TYR A O 1
ATOM 677 N N . VAL A 1 83 ? -5.877 -3.228 -10.078 1.00 93.56 83 VAL A N 1
ATOM 678 C CA . VAL A 1 83 ? -5.488 -1.817 -10.158 1.00 93.56 83 VAL A CA 1
ATOM 679 C C . VAL A 1 83 ? -6.379 -1.035 -9.206 1.00 93.56 83 VAL A C 1
ATOM 681 O O . VAL A 1 83 ? -7.607 -1.181 -9.240 1.00 93.56 83 VAL A O 1
ATOM 684 N N . GLY A 1 84 ? -5.779 -0.221 -8.342 1.00 94.38 84 GLY A N 1
ATOM 685 C CA . GLY A 1 84 ? -6.531 0.462 -7.299 1.00 94.38 84 GLY A CA 1
ATOM 686 C C . GLY A 1 84 ? -5.902 1.748 -6.793 1.00 94.38 84 GLY A C 1
ATOM 687 O O . GLY A 1 84 ? -4.722 2.036 -6.999 1.00 94.38 84 GLY A O 1
ATOM 688 N N . GLU A 1 85 ? -6.734 2.520 -6.110 1.00 95.44 85 GLU A N 1
ATOM 689 C CA . GLU A 1 85 ? -6.312 3.694 -5.356 1.00 95.44 85 GLU A CA 1
ATOM 690 C C . GLU A 1 85 ? -6.231 3.343 -3.879 1.00 95.44 85 GLU A C 1
ATOM 692 O O . GLU A 1 85 ? -7.075 2.615 -3.352 1.00 95.44 85 GLU A O 1
ATOM 697 N N . VAL A 1 86 ? -5.199 3.854 -3.221 1.00 96.69 86 VAL A N 1
ATOM 698 C CA . VAL A 1 86 ? -4.864 3.527 -1.841 1.00 96.69 86 VAL A CA 1
ATOM 699 C C . VAL A 1 86 ? -4.980 4.785 -1.005 1.00 96.69 86 VAL A C 1
ATOM 701 O O . VAL A 1 86 ? -4.276 5.768 -1.231 1.00 96.69 86 VAL A O 1
ATOM 704 N N . LEU A 1 87 ? -5.869 4.735 -0.024 1.00 96.31 87 LEU A N 1
ATOM 705 C CA . LEU A 1 87 ? -6.013 5.740 1.012 1.00 96.31 87 LEU A CA 1
ATOM 706 C C . LEU A 1 87 ? -5.312 5.226 2.271 1.00 96.31 87 LEU A C 1
ATOM 708 O O . LEU A 1 87 ? -5.534 4.089 2.697 1.00 96.31 87 LEU A O 1
ATOM 712 N N . TYR A 1 88 ? -4.448 6.045 2.858 1.00 95.75 88 TYR A N 1
ATOM 713 C CA . TYR A 1 88 ? -3.704 5.683 4.063 1.00 95.75 88 TYR A CA 1
ATOM 714 C C . TYR A 1 88 ? -3.537 6.888 4.984 1.00 95.75 88 TYR A C 1
ATOM 716 O O . TYR A 1 88 ? -3.782 8.023 4.587 1.00 95.75 88 TYR A O 1
ATOM 724 N N . SER A 1 89 ? -3.101 6.654 6.220 1.00 92.56 89 SER A N 1
ATOM 725 C CA . SER A 1 89 ? -2.741 7.730 7.141 1.00 92.56 89 SER A CA 1
ATOM 726 C C . SER A 1 89 ? -1.286 7.606 7.571 1.00 92.56 89 SER A C 1
ATOM 728 O O . SER A 1 89 ? -0.785 6.508 7.809 1.00 92.56 89 SER A O 1
ATOM 730 N N . LYS A 1 90 ? -0.621 8.754 7.732 1.00 86.69 90 LYS A N 1
ATOM 731 C CA . LYS A 1 90 ? 0.711 8.846 8.355 1.00 86.69 90 LYS A CA 1
ATOM 732 C C . LYS A 1 90 ? 0.643 8.632 9.873 1.00 86.69 90 LYS A C 1
ATOM 734 O O . LYS A 1 90 ? 1.662 8.376 10.508 1.00 86.69 90 LYS A O 1
ATOM 739 N N . LYS A 1 91 ? -0.551 8.747 10.467 1.00 87.69 91 LYS A N 1
ATOM 740 C CA . LYS A 1 91 ? -0.801 8.446 11.879 1.00 87.69 91 LYS A CA 1
ATOM 741 C C . LYS A 1 91 ? -1.145 6.970 12.039 1.00 87.69 91 LYS A C 1
ATOM 743 O O . LYS A 1 91 ? -1.687 6.341 11.135 1.00 87.69 91 LYS A O 1
ATOM 748 N N . LYS A 1 92 ? -0.861 6.415 13.216 1.00 85.44 92 LYS A N 1
ATOM 749 C CA . LYS A 1 92 ? -1.293 5.058 13.553 1.00 85.44 92 LYS A CA 1
ATOM 750 C C . LYS A 1 92 ? -2.811 5.049 13.722 1.00 85.44 92 LYS A C 1
ATOM 752 O O . LYS A 1 92 ? -3.329 5.754 14.581 1.00 85.44 92 LYS A O 1
ATOM 757 N N . ILE A 1 93 ? -3.488 4.240 12.915 1.00 87.62 93 ILE A N 1
ATOM 758 C CA . ILE A 1 93 ? -4.945 4.118 12.912 1.00 87.62 93 ILE A CA 1
ATOM 759 C C . ILE A 1 93 ? -5.370 2.788 13.528 1.00 87.62 93 ILE A C 1
ATOM 761 O O . ILE A 1 93 ? -4.710 1.767 13.315 1.00 87.62 93 ILE A O 1
ATOM 765 N N . GLN A 1 94 ? -6.471 2.812 14.279 1.00 81.75 94 GLN A N 1
ATOM 766 C CA . GLN A 1 94 ? -7.125 1.608 14.793 1.00 81.75 94 GLN A CA 1
ATOM 767 C C . GLN A 1 94 ? -8.365 1.253 13.975 1.00 81.75 94 GLN A C 1
ATOM 769 O O . GLN A 1 94 ? -8.543 0.078 13.655 1.00 81.75 94 GLN A O 1
ATOM 774 N N . HIS A 1 95 ? -9.163 2.253 13.586 1.00 87.69 95 HIS A N 1
ATOM 775 C CA . HIS A 1 95 ? -10.446 2.033 12.934 1.00 87.69 95 HIS A CA 1
ATOM 776 C C . HIS A 1 95 ? -10.469 2.542 11.479 1.00 87.69 95 HIS A C 1
ATOM 778 O O . HIS A 1 95 ?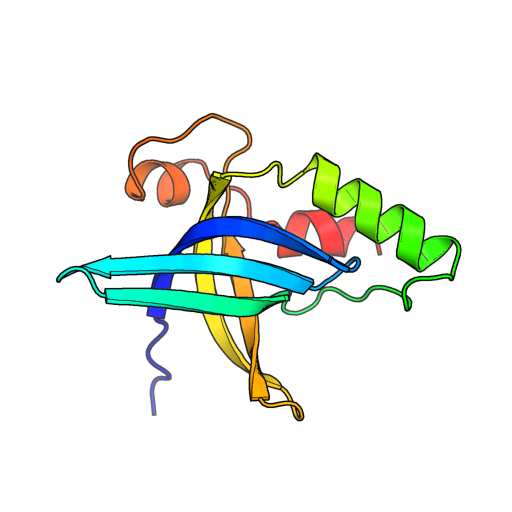 -9.906 3.599 11.189 1.00 87.69 95 HIS A O 1
ATOM 784 N N . PRO A 1 96 ? -11.086 1.810 10.532 1.00 88.00 96 PRO A N 1
ATOM 785 C CA . PRO A 1 96 ? -11.110 2.198 9.118 1.00 88.00 96 PRO A CA 1
ATOM 786 C C . PRO A 1 96 ? -11.696 3.596 8.856 1.00 88.00 96 PRO A C 1
ATOM 788 O O . PRO A 1 96 ? -11.193 4.319 7.998 1.00 88.00 96 PRO A O 1
ATOM 791 N N . GLU A 1 97 ? -12.726 4.000 9.598 1.00 91.25 97 GLU A N 1
ATOM 792 C CA . GLU A 1 97 ? -13.399 5.301 9.484 1.00 91.25 97 GLU A CA 1
ATOM 793 C C . GLU A 1 97 ? -12.455 6.499 9.659 1.00 91.25 97 GLU A C 1
ATOM 795 O O . GLU A 1 97 ? -12.618 7.530 8.997 1.00 91.25 97 GLU A O 1
ATOM 800 N N . ASP A 1 98 ? -11.404 6.346 10.467 1.00 92.69 98 ASP A N 1
ATOM 801 C CA . ASP A 1 98 ? -10.397 7.387 10.648 1.00 92.69 98 ASP A CA 1
ATOM 802 C C . ASP A 1 98 ? -9.624 7.624 9.341 1.00 92.69 98 ASP A C 1
ATOM 804 O O . ASP A 1 98 ? -9.308 8.763 8.995 1.00 92.69 98 ASP A O 1
ATOM 808 N N . ILE A 1 99 ? -9.356 6.567 8.562 1.00 93.81 99 ILE A N 1
ATOM 809 C CA . ILE A 1 99 ? -8.667 6.684 7.267 1.00 93.81 99 ILE A CA 1
ATOM 810 C C . ILE A 1 99 ? -9.534 7.453 6.272 1.00 93.81 99 ILE A C 1
ATOM 812 O O . ILE A 1 99 ? -9.006 8.273 5.531 1.00 93.81 99 ILE A O 1
ATOM 816 N N . PHE A 1 100 ? -10.852 7.253 6.263 1.00 91.12 100 PHE A N 1
ATOM 817 C CA . PHE A 1 100 ? -11.734 8.038 5.393 1.00 91.12 100 PHE A CA 1
ATOM 818 C C . PHE A 1 100 ? -11.768 9.524 5.764 1.00 91.12 100 PHE A C 1
ATOM 820 O O . PHE A 1 100 ? -11.923 10.365 4.883 1.00 91.12 100 PHE A O 1
ATOM 827 N N . THR A 1 101 ? -11.602 9.846 7.047 1.00 90.94 101 THR A N 1
ATOM 828 C CA . THR A 1 101 ? -11.702 11.225 7.544 1.00 90.94 101 THR A CA 1
ATOM 829 C C . THR A 1 101 ? -10.403 12.009 7.362 1.00 90.94 101 THR A C 1
ATOM 831 O O . THR A 1 101 ? -10.434 13.178 6.987 1.00 90.94 101 THR A O 1
ATOM 834 N N . ILE A 1 102 ? -9.255 11.384 7.648 1.00 91.06 102 ILE A N 1
ATOM 835 C CA . ILE A 1 102 ? -7.948 12.069 7.695 1.00 91.06 102 ILE A CA 1
ATOM 836 C C . ILE A 1 102 ? -6.901 11.475 6.750 1.00 91.06 102 ILE A C 1
ATOM 838 O O . ILE A 1 102 ? -5.728 11.852 6.807 1.00 91.06 102 ILE A O 1
ATOM 842 N N . GLY A 1 103 ? -7.286 10.482 5.954 1.00 93.19 103 GLY A N 1
ATOM 843 C CA . GLY A 1 103 ? -6.383 9.793 5.049 1.00 93.19 103 GLY A CA 1
ATOM 844 C C . GLY A 1 103 ? -5.968 10.651 3.863 1.00 93.19 103 GLY A C 1
ATOM 845 O O . GLY A 1 103 ? -6.632 11.608 3.474 1.00 93.19 103 GLY A O 1
ATOM 846 N N . ILE A 1 104 ? -4.847 10.261 3.274 1.00 94.69 104 ILE A N 1
ATOM 847 C CA . ILE A 1 104 ? -4.254 10.864 2.088 1.00 94.69 104 ILE A CA 1
ATOM 848 C C . ILE A 1 104 ? -4.244 9.795 1.001 1.00 94.69 104 ILE A C 1
ATOM 850 O O . ILE A 1 104 ? -3.923 8.630 1.267 1.00 94.69 104 ILE A O 1
ATOM 854 N N . TYR A 1 105 ? -4.624 10.167 -0.221 1.00 94.38 105 TYR A N 1
ATOM 855 C CA . TYR A 1 105 ? -4.505 9.268 -1.362 1.00 94.38 105 TYR A CA 1
ATOM 856 C C . TYR A 1 105 ? -3.035 9.142 -1.745 1.00 94.38 105 TYR A C 1
ATOM 858 O O . TYR A 1 105 ? -2.435 10.067 -2.288 1.00 94.38 105 TYR A O 1
ATOM 866 N N . LEU A 1 106 ? -2.472 7.962 -1.503 1.00 95.19 106 LEU A N 1
ATOM 867 C CA . LEU A 1 106 ? -1.088 7.643 -1.831 1.00 95.19 106 LEU A CA 1
ATOM 868 C C . LEU A 1 106 ? -0.794 7.871 -3.316 1.00 95.19 106 LEU A C 1
ATOM 870 O O . LEU A 1 106 ? 0.258 8.388 -3.663 1.00 95.19 106 LEU A O 1
ATOM 874 N N . ASN A 1 107 ? -1.737 7.514 -4.189 1.00 93.12 107 ASN A N 1
ATOM 875 C CA . ASN A 1 107 ? -1.600 7.677 -5.634 1.00 93.12 107 ASN A CA 1
ATOM 876 C C . ASN A 1 107 ? -1.364 9.139 -6.034 1.00 93.12 107 ASN A C 1
ATOM 878 O O . ASN A 1 107 ? -0.559 9.395 -6.918 1.00 93.12 107 ASN A O 1
ATOM 882 N N . GLN A 1 108 ? -2.045 10.084 -5.376 1.00 89.69 108 GLN A N 1
ATOM 883 C CA . GLN A 1 108 ? -1.878 11.516 -5.640 1.00 89.69 108 GLN A CA 1
ATOM 884 C C . GLN A 1 108 ? -0.520 12.004 -5.128 1.00 89.69 108 GLN A C 1
ATOM 886 O O . GLN A 1 108 ? 0.208 12.653 -5.867 1.00 89.69 108 GLN A O 1
ATOM 891 N N . GLU A 1 109 ? -0.133 11.591 -3.915 1.00 89.62 109 GLU A N 1
ATOM 892 C CA . GLU A 1 109 ? 1.172 11.939 -3.333 1.00 89.62 109 GLU A CA 1
ATOM 893 C C . GLU A 1 109 ? 2.356 11.427 -4.175 1.00 89.62 109 GLU A C 1
ATOM 895 O O . GLU A 1 109 ? 3.434 12.010 -4.124 1.00 89.62 109 GLU A O 1
ATOM 900 N N . LEU A 1 110 ? 2.182 10.340 -4.935 1.00 87.00 110 LEU A N 1
ATOM 901 C CA . LEU A 1 110 ? 3.220 9.801 -5.821 1.00 87.00 110 LEU A CA 1
ATOM 902 C C . LEU A 1 110 ? 3.175 10.399 -7.233 1.00 87.00 110 LEU A C 1
ATOM 904 O O . LEU A 1 110 ? 4.229 10.611 -7.824 1.00 87.00 110 LEU A O 1
ATOM 908 N N . ALA A 1 111 ? 1.986 10.700 -7.761 1.00 76.62 111 ALA A N 1
ATOM 909 C CA . ALA A 1 111 ? 1.834 11.305 -9.086 1.00 76.62 111 ALA A CA 1
ATOM 910 C C . ALA A 1 111 ? 2.382 12.742 -9.156 1.00 76.62 111 ALA A C 1
ATOM 912 O O . ALA A 1 111 ? 2.798 13.182 -10.218 1.00 76.62 111 ALA A O 1
ATOM 913 N N . GLU A 1 112 ? 2.422 13.468 -8.034 1.00 59.28 112 GLU A N 1
ATOM 914 C CA . GLU A 1 112 ? 3.025 14.811 -7.949 1.00 59.28 112 GLU A CA 1
ATOM 915 C C . GLU A 1 112 ? 4.566 14.805 -8.002 1.00 59.28 112 GLU A C 1
ATOM 917 O O . GLU A 1 112 ? 5.182 15.864 -8.101 1.00 59.28 112 GLU A O 1
ATOM 922 N N . ILE A 1 113 ? 5.195 13.628 -7.915 1.00 54.22 113 ILE A N 1
ATOM 923 C CA . ILE A 1 113 ? 6.658 13.450 -7.905 1.00 54.22 113 ILE A CA 1
ATOM 924 C C . ILE A 1 113 ? 7.165 12.954 -9.279 1.00 54.22 113 ILE A C 1
ATOM 926 O O . ILE A 1 113 ? 8.371 12.829 -9.477 1.00 54.22 113 ILE A O 1
ATOM 930 N N . SER A 1 114 ? 6.249 12.679 -10.218 1.00 44.53 114 SER A N 1
ATOM 931 C CA . SER A 1 114 ? 6.517 12.112 -11.552 1.00 44.53 114 SER A CA 1
ATOM 932 C C . SER A 1 114 ? 6.731 13.178 -12.624 1.00 44.53 114 SER A C 1
ATOM 934 O O . SER A 1 114 ? 5.952 14.158 -12.636 1.00 44.53 114 SER A O 1
#